Protein AF-T1AZU0-F1 (afdb_monomer_lite)

Foldseek 3Di:
DPALQVVLVVVVVVVVVDPDDDAEEAEPPDDPVCVLVVLVRCQVNVNAPSAAYEDEDDCDPDPVSNVVSVVSNVVRHDPVRYHYDDVVCVDPVNVVVVVD

Sequence (100 aa):
SRGAPALRAAVERAEGTLEGEPQRLHYLSVPPSAALSIVRLLGEAGLVERSRIIMEKPFGTDLHSAVSLNAKLHEVFDERQIFRIDHFLGKEPAQNILAF

Organism: NCBI:txid410659

pLDDT: mean 91.35, std 10.36, range [52.09, 98.5]

Secondary structure (DSSP, 8-state):
--HHHHHHHHHHHHHTTSSS---EEEEE-S-HHHHHHHHHHHHHTT--TTEEEEEPSPS-SSHHHHHHHHHHHHTT--GGGEEE--TTTTSHHHHHTTT-

Radius of gyration: 15.83 Å; chains: 1; bounding box: 27×32×44 Å

InterPro domains:
  IPR001282 Glucose-6-phosphate dehydrogenase [PR00079] (52-65)
  IPR001282 Glucose-6-phosphate dehydrogenase [PR00079] (76-100)
  IPR001282 Glucose-6-phosphate dehydrogenase [PTHR23429] (7-100)
  IPR019796 Glucose-6-phosphate dehydrogenase, active site [PS00069] (86-92)
  IPR022674 Glucose-6-phosphate dehydrogenase, NAD-binding [PF00479] (6-96)
  IPR036291 NAD(P)-binding domain superfamily [SSF51735] (10-99)

Structure (mmCIF, N/CA/C/O backbone):
data_AF-T1AZU0-F1
#
_entry.id   AF-T1AZU0-F1
#
loop_
_atom_site.group_PDB
_atom_site.id
_atom_site.type_symbol
_atom_site.label_atom_id
_atom_site.label_alt_id
_atom_site.label_comp_id
_atom_site.label_asym_id
_atom_site.label_entity_id
_atom_site.label_seq_id
_atom_site.pdbx_PDB_ins_code
_atom_site.Cartn_x
_atom_site.Cartn_y
_atom_site.Cartn_z
_atom_site.occupancy
_atom_site.B_iso_or_equiv
_atom_site.auth_seq_id
_atom_site.auth_comp_id
_atom_site.auth_asym_id
_atom_site.auth_atom_id
_atom_site.pdbx_PDB_model_num
ATOM 1 N N . SER A 1 1 ? 6.427 -9.366 17.351 1.00 55.59 1 SER A N 1
ATOM 2 C CA . SER A 1 1 ? 5.605 -8.230 16.875 1.00 55.59 1 SER A CA 1
ATOM 3 C C . SER A 1 1 ? 4.172 -8.448 17.350 1.00 55.59 1 SER A C 1
ATOM 5 O O . SER A 1 1 ? 3.766 -9.594 17.467 1.00 55.59 1 SER A O 1
ATOM 7 N N . ARG A 1 2 ? 3.404 -7.401 17.681 1.00 68.25 2 ARG A N 1
ATOM 8 C CA . ARG A 1 2 ? 2.035 -7.548 18.231 1.00 68.25 2 ARG A CA 1
ATOM 9 C C . ARG A 1 2 ? 0.932 -7.757 17.156 1.00 68.25 2 ARG A C 1
ATOM 11 O O . ARG A 1 2 ? -0.247 -7.622 17.461 1.00 68.25 2 ARG A O 1
ATOM 18 N N . GLY A 1 3 ? 1.323 -8.113 15.924 1.00 90.00 3 GLY A N 1
ATOM 19 C CA . GLY A 1 3 ? 0.433 -8.530 14.827 1.00 90.00 3 GLY A CA 1
ATOM 20 C C . GLY A 1 3 ? -0.588 -7.485 14.352 1.00 90.00 3 GLY A C 1
ATOM 21 O O . GLY A 1 3 ? -0.497 -6.304 14.694 1.00 90.00 3 GLY A O 1
ATOM 22 N N . ALA A 1 4 ? -1.569 -7.943 13.569 1.00 95.56 4 ALA A N 1
ATOM 23 C CA . ALA A 1 4 ? -2.665 -7.131 13.036 1.00 95.56 4 ALA A CA 1
ATOM 24 C C . ALA A 1 4 ? -3.505 -6.414 14.119 1.00 95.56 4 ALA A C 1
ATOM 26 O O . ALA A 1 4 ? -3.766 -5.219 13.956 1.00 95.56 4 ALA A O 1
ATOM 27 N N . PRO A 1 5 ? -3.868 -7.046 15.261 1.00 97.12 5 PRO A N 1
ATOM 28 C CA . PRO A 1 5 ? -4.706 -6.394 16.273 1.00 97.12 5 PRO A CA 1
ATOM 29 C C . PRO A 1 5 ? -4.056 -5.161 16.900 1.00 97.12 5 PRO A C 1
ATOM 31 O O . PRO A 1 5 ? -4.714 -4.148 17.128 1.00 97.12 5 PRO A O 1
ATOM 34 N N . ALA A 1 6 ? -2.748 -5.211 17.161 1.00 96.88 6 ALA A N 1
ATOM 35 C CA . ALA A 1 6 ? -2.056 -4.067 17.740 1.00 96.88 6 ALA A CA 1
ATOM 36 C C . ALA A 1 6 ? -1.872 -2.922 16.744 1.00 96.88 6 ALA A C 1
ATOM 38 O O . ALA A 1 6 ? -1.909 -1.763 17.159 1.00 96.88 6 ALA A O 1
ATOM 39 N N . LEU A 1 7 ? -1.688 -3.239 15.456 1.00 96.88 7 LEU A N 1
ATOM 40 C CA . LEU A 1 7 ? -1.658 -2.233 14.399 1.00 96.88 7 LEU A CA 1
ATOM 41 C C . LEU A 1 7 ? -3.014 -1.526 14.302 1.00 96.88 7 LEU A C 1
ATOM 43 O O . LEU A 1 7 ? -3.061 -0.302 14.386 1.00 96.88 7 LEU A O 1
ATOM 47 N N . ARG A 1 8 ? -4.108 -2.294 14.229 1.00 97.19 8 ARG A N 1
ATOM 48 C CA . ARG A 1 8 ? -5.475 -1.761 14.224 1.00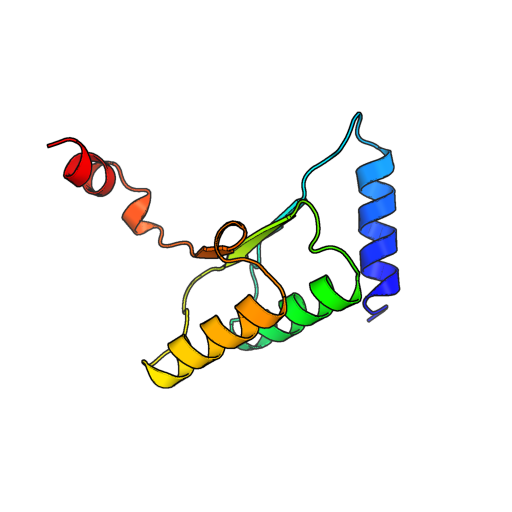 97.19 8 ARG A CA 1
ATOM 49 C C . ARG A 1 8 ? -5.727 -0.841 15.417 1.00 97.19 8 ARG A C 1
ATOM 51 O O . ARG A 1 8 ? -6.082 0.316 15.227 1.00 97.19 8 ARG A O 1
ATOM 58 N N . ALA A 1 9 ? -5.443 -1.312 16.630 1.00 97.75 9 ALA A N 1
ATOM 59 C CA . ALA A 1 9 ? -5.657 -0.526 17.841 1.00 97.75 9 ALA A CA 1
ATOM 60 C C . ALA A 1 9 ? -4.815 0.763 17.874 1.00 97.75 9 ALA A C 1
ATOM 62 O O . ALA A 1 9 ? -5.226 1.758 18.466 1.00 97.75 9 ALA A O 1
ATOM 63 N N . ALA A 1 10 ? -3.614 0.759 17.286 1.00 97.25 10 ALA A N 1
ATOM 64 C CA . ALA A 1 10 ? -2.799 1.967 17.177 1.00 97.25 10 ALA A CA 1
ATOM 65 C C . ALA A 1 10 ? -3.407 2.988 16.209 1.00 97.25 10 ALA A C 1
ATOM 67 O O . ALA A 1 10 ? -3.435 4.172 16.539 1.00 97.25 10 ALA A O 1
ATOM 68 N N . VAL A 1 11 ? -3.925 2.531 15.066 1.00 96.81 11 VAL A N 1
ATOM 69 C CA . VAL A 1 11 ? -4.596 3.399 14.089 1.00 96.81 11 VAL A CA 1
ATOM 70 C C . VAL A 1 11 ? -5.896 3.960 14.657 1.00 96.81 11 VAL A C 1
ATOM 72 O O . VAL A 1 11 ? -6.080 5.168 14.613 1.00 96.81 11 VAL A O 1
ATOM 75 N N . GLU A 1 12 ? -6.744 3.137 15.277 1.00 95.88 12 GLU A N 1
ATOM 76 C CA . GLU A 1 12 ? -8.007 3.592 15.886 1.00 95.88 12 GLU A CA 1
ATOM 77 C C . GLU A 1 12 ? -7.774 4.648 16.978 1.00 95.88 12 GLU A C 1
ATOM 79 O O . GLU A 1 12 ? -8.500 5.637 17.054 1.00 95.88 12 GLU A O 1
ATOM 84 N N . ARG A 1 13 ? -6.718 4.497 17.794 1.00 97.12 13 ARG A N 1
ATOM 85 C CA . ARG A 1 13 ? -6.339 5.530 18.774 1.00 97.12 13 ARG A CA 1
ATOM 86 C C . ARG A 1 13 ? -5.928 6.845 18.116 1.00 97.12 13 ARG A C 1
ATOM 88 O O . ARG A 1 13 ? -6.254 7.896 18.652 1.00 97.12 13 ARG A O 1
ATOM 95 N N . ALA A 1 14 ? -5.200 6.793 17.002 1.00 96.44 14 ALA A N 1
ATOM 96 C CA . ALA A 1 14 ? -4.796 7.993 16.276 1.00 96.44 14 ALA A CA 1
ATOM 97 C C . ALA A 1 14 ? -5.997 8.656 15.580 1.00 96.44 14 ALA A C 1
ATOM 99 O O . ALA A 1 14 ? -6.168 9.866 15.693 1.00 96.44 14 ALA A O 1
ATOM 100 N N . GLU A 1 15 ? -6.869 7.872 14.938 1.00 96.19 15 GLU A N 1
ATOM 101 C CA . GLU A 1 15 ? -8.109 8.361 14.320 1.00 96.19 15 GLU A CA 1
ATOM 102 C C . GLU A 1 15 ? -9.032 9.021 15.352 1.00 96.19 15 GLU A C 1
ATOM 104 O O . GLU A 1 15 ? -9.613 10.057 15.058 1.00 96.19 15 GLU A O 1
ATOM 109 N N . GLY A 1 16 ? -9.088 8.503 16.585 1.00 96.44 16 GLY A N 1
ATOM 110 C CA . GLY A 1 16 ? -9.863 9.098 17.681 1.00 96.44 16 GLY A CA 1
ATOM 111 C C . GLY A 1 16 ? -9.410 10.496 18.129 1.00 96.44 16 GLY A C 1
ATOM 112 O O . GLY A 1 16 ? -10.109 11.128 18.915 1.00 96.44 16 GLY A O 1
ATOM 113 N N . THR A 1 17 ? -8.258 10.985 17.654 1.00 96.31 17 THR A N 1
ATOM 114 C CA . THR A 1 17 ? -7.792 12.367 17.890 1.00 96.31 17 THR A CA 1
ATOM 115 C C . THR A 1 17 ? -8.176 13.344 16.777 1.00 96.31 17 THR A C 1
ATOM 117 O O . THR A 1 17 ? -7.908 14.538 16.899 1.00 96.31 17 THR A O 1
ATOM 120 N N . LEU A 1 18 ? -8.781 12.850 15.695 1.00 96.06 18 LEU A N 1
ATOM 121 C CA . LEU A 1 18 ? -9.177 13.628 14.527 1.00 96.06 18 LEU A CA 1
ATOM 122 C C . LEU A 1 18 ? -10.699 13.807 14.500 1.00 96.06 18 LEU A C 1
ATOM 124 O O . LEU A 1 18 ? -11.449 12.962 14.983 1.00 96.06 18 LEU A O 1
ATOM 128 N N . GLU A 1 19 ? -11.159 14.904 13.905 1.00 94.44 19 GLU A N 1
ATOM 129 C CA . GLU A 1 19 ? -12.583 15.139 13.666 1.00 94.44 19 GLU A CA 1
ATOM 130 C C . GLU A 1 19 ? -13.037 14.511 12.338 1.00 94.44 19 GLU A C 1
ATOM 132 O O . GLU A 1 19 ? -12.282 14.445 11.365 1.00 94.44 19 GLU A O 1
ATOM 137 N N . GLY A 1 20 ? -14.304 14.093 12.276 1.00 92.75 20 GLY A N 1
ATOM 138 C CA . GLY A 1 20 ? -14.927 13.571 11.059 1.00 92.75 20 GLY A CA 1
ATOM 139 C C . GLY A 1 20 ? -14.540 12.129 10.720 1.00 92.75 20 GLY A C 1
ATOM 140 O O . GLY A 1 20 ? -14.339 11.295 11.601 1.00 92.75 20 GLY A O 1
ATOM 141 N N . GLU A 1 21 ? -14.496 11.825 9.421 1.00 91.44 21 GLU A N 1
ATOM 142 C CA . GLU A 1 21 ? -14.202 10.491 8.895 1.00 91.44 21 GLU A CA 1
ATOM 143 C C . GLU A 1 21 ? -12.814 10.463 8.223 1.00 91.44 21 GLU A C 1
ATOM 145 O O . GLU A 1 21 ? -12.702 10.719 7.020 1.00 91.44 21 GLU A O 1
ATOM 150 N N . PRO A 1 22 ? -11.729 10.198 8.975 1.00 94.62 22 PRO A N 1
ATOM 151 C CA . PRO A 1 22 ? -10.381 10.264 8.427 1.00 94.62 22 PRO A CA 1
ATOM 152 C C . PRO A 1 22 ? -10.143 9.180 7.366 1.00 94.62 22 PRO A C 1
ATOM 154 O O . PRO A 1 22 ? -10.500 8.010 7.535 1.00 94.62 22 PRO A O 1
ATOM 157 N N . GLN A 1 23 ? -9.486 9.573 6.272 1.00 96.12 23 GLN A N 1
ATOM 158 C CA . GLN A 1 23 ? -8.954 8.647 5.271 1.00 96.12 23 GLN A CA 1
ATOM 159 C C . GLN A 1 23 ? -7.512 8.266 5.600 1.00 96.12 23 GLN A C 1
ATOM 161 O O . GLN A 1 23 ? -6.756 9.060 6.160 1.00 96.12 23 GLN A O 1
ATOM 166 N N . ARG A 1 24 ? -7.110 7.051 5.219 1.00 97.56 24 ARG A N 1
ATOM 167 C CA . ARG A 1 24 ? -5.766 6.527 5.504 1.00 97.56 24 ARG A CA 1
ATOM 168 C C . ARG A 1 24 ? -4.884 6.556 4.268 1.00 97.56 24 ARG A C 1
ATOM 170 O O . ARG A 1 24 ? -5.315 6.213 3.168 1.00 97.56 24 ARG A O 1
ATOM 177 N N . LEU A 1 25 ? -3.615 6.869 4.481 1.00 97.69 25 LEU A N 1
ATOM 178 C CA . LEU A 1 25 ? -2.581 6.753 3.466 1.00 97.69 25 LEU A CA 1
ATOM 179 C C . LEU A 1 25 ? -1.464 5.849 3.988 1.00 97.69 25 LEU A C 1
ATOM 181 O O . LEU A 1 25 ? -0.718 6.227 4.889 1.00 97.69 25 LEU A O 1
ATOM 185 N N . HIS A 1 26 ? -1.357 4.647 3.427 1.00 97.69 26 HIS A N 1
ATOM 186 C CA . HIS A 1 26 ? -0.332 3.669 3.783 1.00 97.69 26 HIS A CA 1
ATOM 187 C C . HIS A 1 26 ? 0.896 3.878 2.897 1.00 97.69 26 HIS A C 1
ATOM 189 O O . HIS A 1 26 ? 0.920 3.419 1.758 1.00 97.69 26 HIS A O 1
ATOM 195 N N . TYR A 1 27 ? 1.913 4.582 3.394 1.00 96.38 27 TYR A N 1
ATOM 196 C CA . TYR A 1 27 ? 3.169 4.778 2.663 1.00 96.38 27 TYR A CA 1
ATOM 197 C C . TYR A 1 27 ? 4.167 3.660 2.986 1.00 96.38 27 TYR A C 1
ATOM 199 O O . TYR A 1 27 ? 4.684 3.583 4.104 1.00 96.38 27 TYR A O 1
ATOM 207 N N . LEU A 1 28 ? 4.457 2.782 2.022 1.00 93.56 28 LEU A N 1
ATOM 208 C CA . LEU A 1 28 ? 5.363 1.648 2.226 1.00 93.56 28 LEU A CA 1
ATOM 209 C C . LEU A 1 28 ? 6.812 2.034 1.910 1.00 93.56 28 LEU A C 1
ATOM 211 O O . LEU A 1 28 ? 7.341 1.725 0.847 1.00 93.56 28 LEU A O 1
ATOM 215 N N . SER A 1 29 ? 7.478 2.654 2.887 1.00 89.75 29 SER A N 1
ATOM 216 C CA . SER A 1 29 ? 8.929 2.896 2.856 1.00 89.75 29 SER A CA 1
ATOM 217 C C . SER A 1 29 ? 9.696 1.707 3.447 1.00 89.75 29 SER A C 1
ATOM 219 O O . SER A 1 29 ? 10.284 1.785 4.526 1.00 89.75 29 SER A O 1
ATOM 221 N N . VAL A 1 30 ? 9.608 0.550 2.786 1.00 89.44 30 VAL A N 1
ATOM 222 C CA . VAL A 1 30 ? 10.213 -0.710 3.250 1.00 89.44 30 VAL A CA 1
ATOM 223 C C . VAL A 1 30 ? 10.929 -1.447 2.116 1.00 89.44 30 VAL A C 1
ATOM 225 O O . VAL A 1 30 ? 10.628 -1.202 0.948 1.00 89.44 30 VAL A O 1
ATOM 228 N N . PRO A 1 31 ? 11.842 -2.392 2.419 1.00 90.44 31 PRO A N 1
ATOM 229 C CA . PRO A 1 31 ? 12.429 -3.244 1.392 1.00 90.44 31 PRO A CA 1
ATOM 230 C C . PRO A 1 31 ? 11.355 -4.010 0.592 1.00 90.44 31 PRO A C 1
ATOM 232 O O . PRO A 1 31 ? 10.384 -4.484 1.193 1.00 90.44 31 PRO A O 1
ATOM 235 N N . PRO A 1 32 ? 11.536 -4.233 -0.727 1.00 87.44 32 PRO A N 1
ATOM 236 C CA . PRO A 1 32 ? 10.539 -4.900 -1.575 1.00 87.44 32 PRO A CA 1
ATOM 237 C C . PRO A 1 32 ? 10.111 -6.284 -1.075 1.00 87.44 32 PRO A C 1
ATOM 239 O O . PRO A 1 32 ? 8.943 -6.655 -1.172 1.00 87.44 32 PRO A O 1
ATOM 242 N N . SER A 1 33 ? 11.038 -7.033 -0.470 1.00 89.81 33 SER A N 1
ATOM 243 C CA . SER A 1 33 ? 10.776 -8.355 0.110 1.00 89.81 33 SER A CA 1
ATOM 244 C C . SER A 1 33 ? 9.770 -8.332 1.268 1.00 89.81 33 SER A C 1
ATOM 246 O O . SER A 1 33 ? 9.130 -9.347 1.542 1.00 89.81 33 SER A O 1
ATOM 248 N N . ALA A 1 34 ? 9.597 -7.188 1.936 1.00 92.50 34 ALA A N 1
ATOM 249 C CA . ALA A 1 34 ? 8.657 -7.015 3.038 1.00 92.50 34 ALA A CA 1
ATOM 250 C C . ALA A 1 34 ? 7.287 -6.477 2.592 1.00 92.50 34 ALA A C 1
ATOM 252 O O . ALA A 1 34 ? 6.309 -6.648 3.321 1.00 92.50 34 ALA A O 1
ATOM 253 N N . ALA A 1 35 ? 7.189 -5.857 1.410 1.00 92.69 35 ALA A N 1
ATOM 254 C CA . ALA A 1 35 ? 6.005 -5.105 0.993 1.00 92.69 35 ALA A CA 1
ATOM 255 C C . ALA A 1 35 ? 4.722 -5.953 1.002 1.00 92.69 35 ALA A C 1
ATOM 257 O O . ALA A 1 35 ? 3.738 -5.580 1.635 1.00 92.69 35 ALA A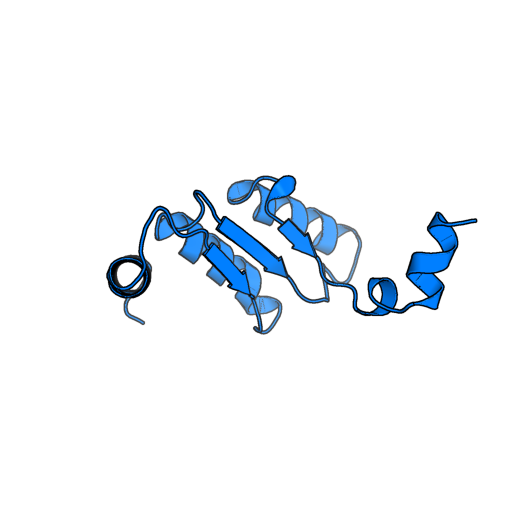 O 1
ATOM 258 N N . LEU A 1 36 ? 4.750 -7.144 0.396 1.00 94.50 36 LEU A N 1
ATOM 259 C CA . LEU A 1 36 ? 3.586 -8.039 0.360 1.00 94.50 36 LEU A CA 1
ATOM 260 C C . LEU A 1 36 ? 3.161 -8.535 1.746 1.00 94.50 36 LEU A C 1
ATOM 262 O O . LEU A 1 36 ? 1.976 -8.744 1.995 1.00 94.50 36 LEU A O 1
ATOM 266 N N . SER A 1 37 ? 4.113 -8.719 2.660 1.00 95.50 37 SER A N 1
ATOM 267 C CA . SER A 1 37 ? 3.803 -9.097 4.040 1.00 95.50 37 SER A CA 1
ATOM 268 C C . SER A 1 37 ? 3.081 -7.970 4.777 1.00 95.50 37 SER A C 1
ATOM 270 O O . SER A 1 37 ? 2.164 -8.243 5.545 1.00 95.50 37 SER A O 1
ATOM 272 N N . ILE A 1 38 ? 3.440 -6.712 4.504 1.00 95.75 38 ILE A N 1
ATOM 273 C CA . ILE A 1 38 ? 2.744 -5.542 5.053 1.00 95.75 38 ILE A CA 1
ATOM 274 C C . ILE A 1 38 ? 1.360 -5.385 4.424 1.00 95.75 38 ILE A C 1
ATOM 276 O O . ILE A 1 38 ? 0.401 -5.150 5.148 1.00 95.75 38 ILE A O 1
ATOM 280 N N . VAL A 1 39 ? 1.229 -5.571 3.109 1.00 97.00 39 VAL A N 1
ATOM 281 C CA . VAL A 1 39 ? -0.067 -5.526 2.411 1.00 97.00 39 VAL A CA 1
ATOM 282 C C . VAL A 1 39 ? -1.053 -6.521 3.026 1.00 97.00 39 VAL A C 1
ATOM 284 O O . VAL A 1 39 ? -2.161 -6.134 3.387 1.00 97.00 39 VAL A O 1
ATOM 287 N N . ARG A 1 40 ? -0.631 -7.773 3.247 1.00 97.31 40 ARG A N 1
ATOM 288 C CA . ARG A 1 40 ? -1.462 -8.775 3.936 1.00 97.31 40 ARG A CA 1
ATOM 289 C C . ARG A 1 40 ? -1.814 -8.356 5.360 1.00 97.31 40 ARG A C 1
ATOM 291 O O . ARG A 1 40 ? -2.976 -8.427 5.737 1.00 97.31 40 ARG A O 1
ATOM 298 N N . LEU A 1 41 ? -0.839 -7.854 6.121 1.00 97.31 41 LEU A N 1
ATOM 299 C CA . LEU A 1 41 ? -1.062 -7.376 7.486 1.00 97.31 41 LEU A CA 1
ATOM 300 C C . LEU A 1 41 ? -2.102 -6.241 7.547 1.00 97.31 41 LEU A C 1
ATOM 302 O O . LEU A 1 41 ? -2.904 -6.202 8.476 1.00 97.31 41 LEU A O 1
ATOM 306 N N . LEU A 1 42 ? -2.101 -5.325 6.573 1.00 97.81 42 LEU A N 1
ATOM 307 C CA . LEU A 1 42 ? -3.096 -4.252 6.467 1.00 97.81 42 LEU A CA 1
ATOM 308 C C . LEU A 1 42 ? -4.502 -4.803 6.192 1.00 97.81 42 LEU A C 1
ATOM 310 O O . LEU A 1 42 ? -5.467 -4.321 6.792 1.00 97.81 42 LEU A O 1
ATOM 314 N N . GLY A 1 43 ? -4.605 -5.825 5.337 1.00 98.00 43 GLY A N 1
ATOM 315 C CA . GLY A 1 43 ? -5.841 -6.574 5.096 1.00 98.00 43 GLY A CA 1
ATOM 316 C C . GLY A 1 43 ? -6.357 -7.262 6.360 1.00 98.00 43 GLY A C 1
ATOM 317 O O . GLY A 1 43 ? -7.485 -7.019 6.781 1.00 98.00 43 GLY A O 1
ATOM 318 N N . GLU A 1 44 ? -5.503 -8.040 7.027 1.00 98.00 44 GLU A N 1
ATOM 319 C CA . GLU A 1 44 ? -5.814 -8.729 8.289 1.00 98.00 44 GLU A CA 1
ATOM 320 C C . GLU A 1 44 ? -6.213 -7.761 9.413 1.00 98.00 44 GLU A C 1
ATOM 322 O O . GLU A 1 44 ? -7.057 -8.079 10.251 1.00 98.00 44 GLU A O 1
ATOM 327 N N . ALA A 1 45 ? -5.620 -6.565 9.442 1.00 97.94 45 ALA A N 1
ATOM 328 C CA . ALA A 1 45 ? -5.938 -5.529 10.420 1.00 97.94 45 ALA A CA 1
ATOM 329 C C . ALA A 1 45 ? -7.252 -4.786 10.120 1.00 97.94 45 ALA A C 1
ATOM 331 O O . ALA A 1 45 ? -7.674 -3.970 10.939 1.00 97.94 45 ALA A O 1
ATOM 332 N N . GLY A 1 46 ? -7.897 -5.038 8.974 1.00 97.81 46 GLY A N 1
ATOM 333 C CA . GLY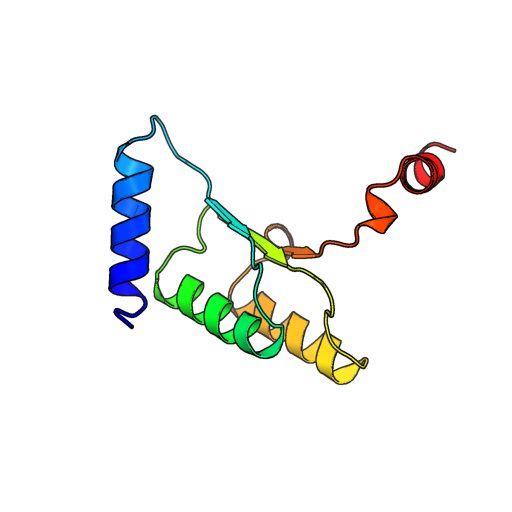 A 1 46 ? -9.110 -4.330 8.559 1.00 97.81 46 GLY A CA 1
ATOM 334 C C . GLY A 1 46 ? -8.864 -2.855 8.230 1.00 97.81 46 GLY A C 1
ATOM 335 O O . GLY A 1 46 ? -9.752 -2.025 8.393 1.00 97.81 46 GLY A O 1
ATOM 336 N N . LEU A 1 47 ? -7.651 -2.502 7.792 1.00 98.00 47 LEU A N 1
ATOM 337 C CA . LEU A 1 47 ? -7.237 -1.109 7.571 1.00 98.00 47 LEU A CA 1
ATOM 338 C C . LEU A 1 47 ? -7.306 -0.664 6.103 1.00 98.00 47 LEU A C 1
ATOM 340 O O . LEU A 1 47 ? -6.839 0.429 5.769 1.00 98.00 47 LEU A O 1
ATOM 344 N N . VAL A 1 48 ? -7.892 -1.493 5.241 1.00 98.12 48 VAL A N 1
ATOM 345 C CA . VAL A 1 48 ? -7.996 -1.275 3.790 1.00 98.12 48 VAL A CA 1
ATOM 346 C C . VAL A 1 48 ? -9.118 -0.302 3.429 1.00 98.12 48 VAL A C 1
ATOM 348 O O . VAL A 1 48 ? -8.951 0.537 2.541 1.00 98.12 48 VAL A O 1
ATOM 351 N N . GLU A 1 49 ? -10.256 -0.374 4.114 1.00 95.88 49 GLU A N 1
ATOM 352 C CA . GLU A 1 49 ? -11.400 0.486 3.814 1.00 95.88 49 GLU A CA 1
ATOM 353 C C . GLU A 1 49 ? -11.048 1.970 4.028 1.00 95.88 49 GLU A C 1
ATOM 355 O O . GLU A 1 49 ? -10.383 2.312 5.006 1.00 95.88 49 GLU A O 1
ATOM 360 N N . ARG A 1 50 ? -11.466 2.858 3.112 1.00 96.06 50 ARG A N 1
ATOM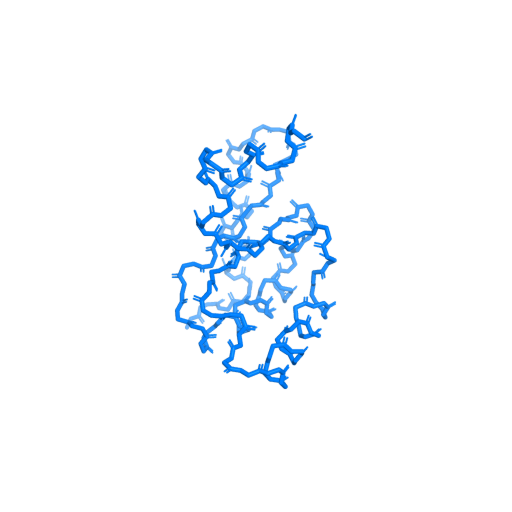 361 C CA . ARG A 1 50 ? -11.125 4.303 3.111 1.00 96.06 50 ARG A CA 1
ATOM 362 C C . ARG A 1 50 ? -9.620 4.591 3.108 1.00 96.06 50 ARG A C 1
ATOM 364 O O . ARG A 1 50 ? -9.173 5.622 3.617 1.00 96.06 50 ARG A O 1
ATOM 371 N N . SER A 1 51 ? -8.827 3.677 2.557 1.00 98.06 51 SER A N 1
ATOM 372 C CA . SER A 1 51 ? -7.383 3.850 2.467 1.00 98.06 51 SER A CA 1
ATOM 373 C C . SER A 1 51 ? -6.875 3.860 1.035 1.00 98.06 51 SER A C 1
ATOM 375 O O . SER A 1 51 ? -7.514 3.348 0.114 1.00 98.06 51 SER A O 1
ATOM 377 N N . ARG A 1 52 ? -5.698 4.450 0.863 1.00 98.50 52 ARG A N 1
ATOM 378 C CA . ARG A 1 52 ? -4.859 4.320 -0.326 1.00 98.50 52 ARG A CA 1
ATOM 379 C C . ARG A 1 52 ? -3.492 3.817 0.107 1.00 98.50 52 ARG A C 1
ATOM 381 O O . ARG A 1 52 ? -3.049 4.112 1.218 1.00 98.50 52 ARG A O 1
ATOM 388 N N . ILE A 1 53 ? -2.826 3.081 -0.767 1.00 97.94 53 ILE A N 1
ATOM 389 C CA . ILE A 1 53 ? -1.478 2.570 -0.553 1.00 97.94 53 ILE A CA 1
ATOM 390 C C . ILE A 1 53 ? -0.516 3.217 -1.542 1.00 97.94 53 ILE A C 1
ATOM 392 O O . ILE A 1 53 ? -0.800 3.296 -2.734 1.00 97.94 53 ILE A O 1
ATOM 396 N N . ILE A 1 54 ? 0.624 3.674 -1.034 1.00 96.62 54 ILE A N 1
ATOM 397 C CA . ILE A 1 54 ? 1.732 4.188 -1.828 1.00 96.62 54 ILE A CA 1
ATOM 398 C C . ILE A 1 54 ? 2.844 3.141 -1.834 1.00 96.62 54 ILE A C 1
ATOM 400 O O . ILE A 1 54 ? 3.332 2.731 -0.779 1.00 96.62 54 ILE A O 1
ATOM 404 N N . MET A 1 55 ? 3.229 2.727 -3.036 1.00 94.06 55 MET A N 1
ATOM 405 C CA . MET A 1 55 ? 4.251 1.723 -3.305 1.00 94.06 55 MET A CA 1
ATOM 406 C C . MET A 1 55 ? 5.436 2.370 -4.021 1.00 94.06 55 MET A C 1
ATOM 408 O O . MET A 1 55 ? 5.255 3.067 -5.020 1.00 94.06 55 MET A O 1
ATOM 412 N N . GLU A 1 56 ? 6.645 2.077 -3.551 1.00 92.19 56 GLU A N 1
ATOM 413 C CA . GLU A 1 56 ? 7.897 2.474 -4.198 1.00 92.19 56 GLU A CA 1
ATOM 414 C C . GLU A 1 56 ? 8.445 1.353 -5.089 1.00 92.19 56 GLU A C 1
ATOM 416 O O . GLU A 1 56 ? 8.169 0.165 -4.891 1.00 92.19 56 GLU A O 1
ATOM 421 N N . LYS A 1 57 ? 9.253 1.740 -6.075 1.00 91.19 57 LYS A N 1
ATOM 422 C CA . LYS A 1 57 ? 9.976 0.804 -6.942 1.00 91.19 57 LYS A CA 1
ATOM 423 C C . LYS A 1 57 ? 11.013 -0.022 -6.153 1.00 91.19 57 LYS A C 1
ATOM 425 O O . LYS A 1 57 ? 11.551 0.468 -5.159 1.00 91.19 57 LYS A O 1
ATOM 430 N N . PRO A 1 58 ? 11.406 -1.217 -6.637 1.00 92.12 58 PRO A N 1
ATOM 431 C CA . PRO A 1 58 ? 10.952 -1.902 -7.854 1.00 92.12 58 PRO A CA 1
ATOM 432 C C . PRO A 1 58 ? 9.572 -2.566 -7.726 1.00 92.12 58 PRO A C 1
ATOM 434 O O . PRO A 1 58 ? 9.273 -3.217 -6.729 1.00 92.12 58 PRO A O 1
ATOM 437 N N . PHE A 1 59 ? 8.770 -2.499 -8.794 1.00 91.69 59 PHE A N 1
ATOM 438 C CA . PHE A 1 59 ? 7.461 -3.166 -8.902 1.00 91.69 59 PHE A CA 1
ATOM 439 C C . PHE A 1 59 ? 7.568 -4.576 -9.505 1.00 91.69 59 PHE A C 1
ATOM 441 O O . PHE A 1 59 ? 6.750 -4.971 -10.328 1.00 91.69 59 PHE A O 1
ATOM 448 N N . GLY A 1 60 ? 8.604 -5.316 -9.116 1.00 91.19 60 GLY A N 1
ATOM 449 C CA . GLY A 1 60 ? 9.086 -6.499 -9.830 1.00 91.19 60 GLY A CA 1
ATOM 450 C C . GLY A 1 60 ? 10.401 -6.212 -10.555 1.00 91.19 60 GLY A C 1
ATOM 451 O O . GLY A 1 60 ? 10.759 -5.060 -10.804 1.00 91.19 60 GLY A O 1
ATOM 452 N N . THR A 1 61 ? 11.153 -7.268 -10.841 1.00 93.44 61 THR A N 1
ATOM 453 C CA . THR A 1 61 ? 12.460 -7.205 -11.520 1.00 93.44 61 THR A CA 1
ATOM 454 C C . THR A 1 61 ? 12.419 -7.803 -12.924 1.00 93.44 61 THR A C 1
ATOM 456 O O . THR A 1 61 ? 13.379 -7.689 -13.677 1.00 93.44 61 THR A O 1
ATOM 459 N N . ASP A 1 62 ? 11.299 -8.425 -13.276 1.00 95.88 62 ASP A N 1
ATOM 460 C CA . ASP A 1 62 ? 10.970 -8.973 -14.585 1.00 95.88 62 ASP A CA 1
ATOM 461 C C . ASP A 1 62 ? 9.439 -8.959 -14.767 1.00 95.88 62 ASP A C 1
ATOM 463 O O . ASP A 1 62 ? 8.684 -8.637 -13.844 1.00 95.88 62 ASP A O 1
ATOM 467 N N . LEU A 1 63 ? 8.965 -9.311 -15.964 1.00 96.88 63 LEU A N 1
ATOM 468 C CA . LEU A 1 63 ? 7.534 -9.329 -16.273 1.00 96.88 63 LEU A CA 1
ATOM 469 C C . LEU A 1 63 ? 6.744 -10.258 -15.337 1.00 96.88 63 LEU A C 1
ATOM 471 O O . LEU A 1 63 ? 5.661 -9.900 -14.878 1.00 96.88 63 LEU A O 1
ATOM 475 N N . HIS A 1 64 ? 7.276 -11.447 -15.047 1.00 97.81 64 HIS A N 1
ATOM 476 C CA . HIS A 1 64 ? 6.576 -12.449 -14.247 1.00 97.81 64 HIS A CA 1
ATOM 477 C C . HIS A 1 64 ? 6.381 -11.981 -12.798 1.00 97.81 64 HIS A C 1
ATOM 479 O O . HIS A 1 64 ? 5.276 -12.043 -12.255 1.00 97.81 64 HIS A O 1
ATOM 485 N N . SER A 1 65 ? 7.440 -11.459 -12.184 1.00 95.19 65 SER A N 1
ATOM 486 C CA . SER A 1 65 ? 7.423 -10.904 -10.832 1.00 95.19 65 SER A CA 1
ATOM 487 C C . SER A 1 65 ? 6.550 -9.655 -10.734 1.00 95.19 65 SER A C 1
ATOM 489 O O . SER A 1 65 ? 5.842 -9.510 -9.739 1.00 95.19 65 SER A O 1
ATOM 491 N N . ALA A 1 66 ? 6.521 -8.803 -11.765 1.00 95.38 66 ALA A N 1
ATOM 492 C CA . ALA A 1 66 ? 5.638 -7.639 -11.808 1.00 95.38 66 ALA A CA 1
ATOM 493 C C . ALA A 1 66 ? 4.154 -8.033 -11.875 1.00 95.38 66 ALA A C 1
ATOM 495 O O . ALA A 1 66 ? 3.345 -7.541 -11.088 1.00 95.38 66 ALA A O 1
ATOM 496 N N . VAL A 1 67 ? 3.799 -8.982 -12.749 1.00 97.44 67 VAL A N 1
ATOM 497 C CA . VAL A 1 67 ? 2.434 -9.528 -12.835 1.00 97.44 67 VAL A CA 1
ATOM 498 C C . VAL A 1 67 ? 2.028 -10.194 -11.518 1.00 97.44 67 VAL A C 1
ATOM 500 O O . VAL A 1 67 ? 0.922 -9.963 -11.029 1.00 97.44 67 VAL A O 1
ATOM 503 N N . SER A 1 68 ? 2.925 -10.974 -10.904 1.00 96.56 68 SER A N 1
ATOM 504 C CA . SER A 1 68 ? 2.660 -11.631 -9.618 1.00 96.56 68 SER A CA 1
ATOM 505 C C . SER A 1 68 ? 2.460 -10.628 -8.482 1.00 96.56 68 SER A C 1
ATOM 507 O O . SER A 1 68 ? 1.536 -10.783 -7.683 1.00 96.56 68 SER A O 1
ATOM 509 N N . LEU A 1 69 ? 3.298 -9.588 -8.409 1.00 95.12 69 LEU A N 1
ATOM 510 C CA . LEU A 1 69 ? 3.140 -8.508 -7.438 1.00 95.12 69 LEU A CA 1
ATOM 511 C C . LEU A 1 69 ? 1.785 -7.823 -7.619 1.00 95.12 69 LEU A C 1
ATOM 513 O O . LEU A 1 69 ? 1.066 -7.641 -6.641 1.00 95.12 69 LEU A O 1
ATOM 517 N N . ASN A 1 70 ? 1.424 -7.493 -8.859 1.00 96.44 70 ASN A N 1
ATOM 518 C CA . ASN A 1 70 ? 0.167 -6.824 -9.164 1.00 96.44 70 ASN A CA 1
ATOM 519 C C . ASN A 1 70 ? -1.052 -7.650 -8.740 1.00 96.44 70 ASN A C 1
ATOM 521 O O . ASN A 1 70 ? -1.939 -7.138 -8.064 1.00 96.44 70 ASN A O 1
ATOM 525 N N . ALA A 1 71 ? -1.066 -8.941 -9.083 1.00 97.94 71 ALA A N 1
ATOM 526 C CA . ALA A 1 71 ? -2.142 -9.847 -8.694 1.00 97.94 71 ALA A CA 1
ATOM 527 C C . ALA A 1 71 ? -2.310 -9.907 -7.166 1.00 97.94 71 ALA A C 1
ATOM 529 O O . ALA A 1 71 ? -3.419 -9.761 -6.664 1.00 97.94 71 ALA A O 1
ATOM 530 N N . LYS A 1 72 ? -1.202 -10.019 -6.422 1.00 97.19 72 LYS A N 1
ATOM 531 C CA . LYS A 1 72 ? -1.226 -10.079 -4.952 1.00 97.19 72 LYS A CA 1
ATOM 532 C C . LYS A 1 72 ? -1.645 -8.770 -4.291 1.00 97.19 72 LYS A C 1
ATOM 534 O O . LYS A 1 72 ? -2.225 -8.795 -3.213 1.00 97.19 72 LYS A O 1
ATOM 539 N N . LEU A 1 73 ? -1.348 -7.622 -4.901 1.00 97.25 73 LEU A N 1
ATOM 540 C CA . LEU A 1 73 ? -1.873 -6.342 -4.422 1.00 97.25 73 LEU A CA 1
ATOM 541 C C . LEU A 1 73 ? -3.399 -6.297 -4.568 1.00 97.25 73 LEU A C 1
ATOM 543 O O . LEU A 1 73 ? -4.076 -5.853 -3.644 1.00 97.25 73 LEU A O 1
ATOM 547 N N . HIS A 1 74 ? -3.931 -6.817 -5.677 1.00 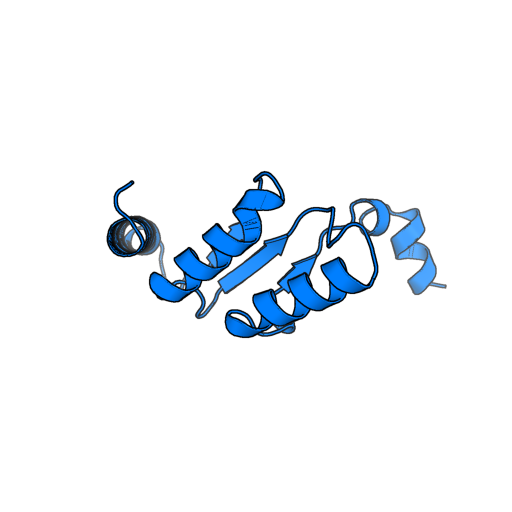98.25 74 HIS A N 1
ATOM 548 C CA . HIS A 1 74 ? -5.372 -6.874 -5.940 1.00 98.25 74 HIS A CA 1
ATOM 549 C C . HIS A 1 74 ? -6.153 -7.873 -5.090 1.00 98.25 74 HIS A C 1
ATOM 551 O O . HIS A 1 74 ? -7.372 -7.767 -5.006 1.00 98.25 74 HIS A O 1
ATOM 557 N N . GLU A 1 75 ? -5.479 -8.796 -4.406 1.00 98.12 75 GLU A N 1
ATOM 558 C CA . GLU A 1 75 ? -6.115 -9.603 -3.358 1.00 98.12 75 GLU A CA 1
ATOM 559 C C . GLU A 1 75 ? -6.548 -8.747 -2.152 1.00 98.12 75 GLU A C 1
ATOM 561 O O . GLU A 1 75 ? -7.383 -9.185 -1.363 1.00 98.12 75 GLU A O 1
ATOM 566 N N . VAL A 1 76 ? -5.982 -7.541 -1.993 1.00 98.38 76 VAL A N 1
ATOM 567 C CA . VAL A 1 76 ? -6.202 -6.679 -0.821 1.00 98.38 76 VAL A CA 1
ATOM 568 C C . VAL A 1 76 ? -6.736 -5.293 -1.187 1.00 98.38 76 VAL A C 1
ATOM 570 O O . VAL A 1 76 ? -7.551 -4.760 -0.444 1.00 98.38 76 VAL A O 1
ATOM 573 N N . PHE A 1 77 ? -6.302 -4.695 -2.297 1.00 98.44 77 PHE A N 1
ATOM 574 C CA . PHE A 1 77 ? -6.657 -3.328 -2.693 1.00 98.44 77 PHE A CA 1
ATOM 575 C C . PHE A 1 77 ? -7.274 -3.270 -4.096 1.00 98.44 77 PHE A C 1
ATOM 577 O O . PHE A 1 77 ? -6.763 -3.874 -5.043 1.00 98.44 77 PHE A O 1
ATOM 584 N N . ASP A 1 78 ? -8.303 -2.438 -4.266 1.00 98.06 78 ASP A N 1
ATOM 585 C CA . ASP A 1 78 ? -8.766 -2.042 -5.600 1.00 98.06 78 ASP A CA 1
ATOM 586 C C . ASP A 1 78 ? -7.687 -1.204 -6.309 1.00 98.06 78 ASP A C 1
ATOM 588 O O . ASP A 1 78 ? -6.983 -0.424 -5.667 1.00 98.06 78 ASP A O 1
ATOM 592 N N . GLU A 1 79 ? -7.613 -1.246 -7.646 1.00 97.56 79 GLU A N 1
ATOM 593 C CA . GLU A 1 79 ? -6.617 -0.462 -8.409 1.00 97.56 79 GLU A CA 1
ATOM 594 C C . GLU A 1 79 ? -6.670 1.043 -8.098 1.00 97.56 79 GLU A C 1
ATOM 596 O O . GLU A 1 79 ? -5.636 1.680 -7.928 1.00 97.56 79 GLU A O 1
ATOM 601 N N . ARG A 1 80 ? -7.868 1.609 -7.905 1.00 97.56 80 ARG A N 1
ATOM 602 C CA . ARG A 1 80 ? -8.062 3.024 -7.521 1.00 97.56 80 ARG A CA 1
ATOM 603 C C . ARG A 1 80 ? -7.413 3.410 -6.182 1.00 97.56 80 ARG A C 1
ATOM 605 O O . ARG A 1 80 ? -7.306 4.596 -5.873 1.00 97.56 80 ARG A O 1
A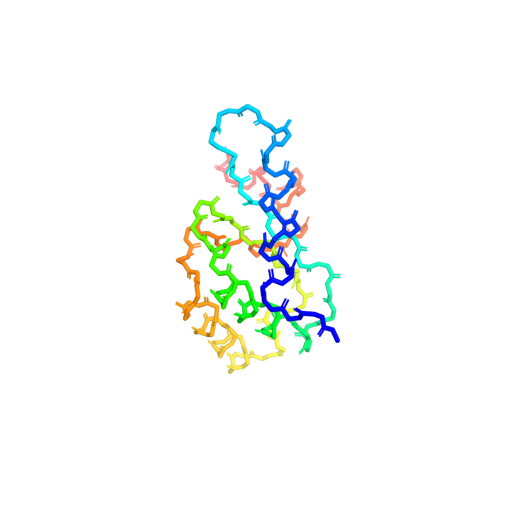TOM 612 N N . GLN A 1 81 ? -7.058 2.427 -5.356 1.00 98.38 81 GLN A N 1
ATOM 613 C CA . GLN A 1 81 ? -6.401 2.629 -4.068 1.00 98.38 81 GLN A CA 1
ATOM 614 C C . GLN A 1 81 ? -4.875 2.523 -4.173 1.00 98.38 81 GLN A C 1
ATOM 616 O O . GLN A 1 81 ? -4.198 2.892 -3.215 1.00 98.38 81 GLN A O 1
ATOM 621 N N . ILE A 1 82 ? -4.327 2.040 -5.292 1.00 97.94 82 ILE A N 1
ATOM 622 C CA . ILE A 1 82 ? -2.904 1.730 -5.440 1.00 97.94 82 ILE A CA 1
ATOM 623 C C . ILE A 1 82 ? -2.193 2.860 -6.188 1.00 97.94 82 ILE A C 1
ATOM 625 O O . ILE A 1 82 ? -2.433 3.113 -7.364 1.00 97.94 82 ILE A O 1
ATOM 629 N N . PHE A 1 83 ? -1.247 3.505 -5.511 1.00 96.12 83 PHE A N 1
ATOM 630 C CA . PHE A 1 83 ? -0.396 4.549 -6.069 1.00 96.12 83 PHE A CA 1
ATOM 631 C C . PHE A 1 83 ? 1.029 4.013 -6.188 1.00 96.12 83 PHE A C 1
ATOM 633 O O . PHE A 1 83 ? 1.746 3.872 -5.198 1.00 96.12 83 PHE A O 1
ATOM 640 N N . ARG A 1 84 ? 1.442 3.690 -7.416 1.00 93.94 84 ARG A N 1
ATOM 641 C CA . ARG A 1 84 ? 2.806 3.247 -7.737 1.00 93.94 84 ARG A CA 1
ATOM 642 C C . ARG A 1 84 ? 3.638 4.477 -8.080 1.00 93.94 84 ARG A C 1
ATOM 644 O O . ARG A 1 84 ? 3.371 5.137 -9.081 1.00 93.94 84 ARG A O 1
ATOM 651 N N . ILE A 1 85 ? 4.602 4.816 -7.231 1.00 90.88 85 ILE A N 1
ATOM 652 C CA . ILE A 1 85 ? 5.398 6.031 -7.399 1.00 90.88 85 ILE A CA 1
ATOM 653 C C . ILE A 1 85 ? 6.522 5.790 -8.394 1.00 90.88 85 ILE A C 1
ATOM 655 O O . ILE A 1 85 ? 7.401 4.951 -8.194 1.00 90.88 85 ILE A O 1
ATOM 659 N N . ASP A 1 86 ? 6.520 6.605 -9.443 1.00 86.38 86 ASP A N 1
ATOM 660 C CA . ASP A 1 86 ? 7.701 6.885 -10.239 1.00 86.38 86 ASP A CA 1
ATOM 661 C C . ASP A 1 86 ? 7.995 8.384 -10.147 1.00 86.38 86 ASP A C 1
ATOM 663 O O . ASP A 1 86 ? 7.255 9.223 -10.665 1.00 86.38 86 ASP A O 1
ATOM 667 N N . HIS A 1 87 ? 9.081 8.738 -9.458 1.00 80.81 87 HIS A N 1
ATOM 668 C CA . HIS A 1 87 ? 9.451 10.134 -9.233 1.00 80.81 87 HIS A CA 1
ATOM 669 C C . HIS A 1 87 ? 9.774 10.899 -10.526 1.00 80.81 87 HIS A C 1
ATOM 671 O O . HIS A 1 87 ? 9.844 12.127 -10.495 1.00 80.81 87 HIS A O 1
ATOM 677 N N . PHE A 1 88 ? 9.985 10.223 -11.662 1.00 76.94 88 PHE A N 1
ATOM 678 C CA . PHE A 1 88 ? 10.129 10.908 -12.946 1.00 76.94 88 PHE A CA 1
ATOM 679 C C . PHE A 1 88 ? 8.814 11.541 -13.409 1.00 76.94 88 PHE A C 1
ATOM 681 O O . PHE A 1 88 ? 8.853 12.626 -13.985 1.00 76.94 88 PHE A O 1
ATOM 688 N N . LEU A 1 89 ? 7.665 10.930 -13.099 1.00 75.50 89 LEU A N 1
ATOM 689 C CA . LEU A 1 89 ? 6.341 11.443 -13.478 1.00 75.50 89 LEU A CA 1
ATOM 690 C C . LEU A 1 89 ? 5.938 12.704 -12.695 1.00 75.50 89 LEU A C 1
ATOM 692 O O . LEU A 1 89 ? 5.036 13.428 -13.104 1.00 75.50 89 LEU A O 1
ATOM 696 N N . GLY A 1 90 ? 6.619 12.990 -11.582 1.00 72.56 90 GLY A N 1
ATOM 697 C CA . GLY A 1 90 ? 6.425 14.208 -10.791 1.00 72.56 90 GLY A CA 1
ATOM 698 C C . GLY A 1 90 ? 7.239 15.417 -11.264 1.00 72.56 90 GLY A C 1
ATOM 699 O O . GLY A 1 90 ? 7.144 16.476 -10.651 1.00 72.56 90 GLY A O 1
ATOM 700 N N . LYS A 1 91 ? 8.069 15.281 -12.306 1.00 79.19 91 LYS A N 1
ATOM 701 C CA . LYS A 1 91 ? 8.907 16.380 -12.812 1.00 79.19 91 LYS A CA 1
ATOM 702 C C . LYS A 1 91 ? 8.137 17.221 -13.833 1.00 79.19 91 LYS A C 1
ATOM 704 O O . LYS A 1 91 ? 7.492 16.659 -14.717 1.00 79.19 91 LYS A O 1
ATOM 709 N N . GLU A 1 92 ? 8.284 18.548 -13.770 1.00 71.69 92 GLU A N 1
ATOM 710 C CA . GLU A 1 92 ? 7.591 19.505 -14.660 1.00 71.69 92 GLU A CA 1
ATOM 711 C C . GLU A 1 92 ? 7.660 19.135 -16.155 1.00 71.69 92 GLU A C 1
ATOM 713 O O . GLU A 1 92 ? 6.619 19.155 -16.812 1.00 71.69 92 GLU A O 1
ATOM 718 N N . PRO A 1 93 ? 8.810 18.706 -16.723 1.00 68.25 93 PRO A N 1
ATOM 719 C CA . PRO A 1 93 ? 8.861 18.355 -18.141 1.00 68.25 93 PRO A CA 1
ATOM 720 C C . PRO A 1 93 ? 7.990 17.148 -18.506 1.00 68.25 93 PRO A C 1
ATOM 722 O O . PRO A 1 93 ? 7.450 17.108 -19.605 1.00 68.25 93 PRO A O 1
ATOM 725 N N . ALA A 1 94 ? 7.837 16.173 -17.603 1.00 70.00 94 ALA A N 1
ATOM 726 C CA . ALA A 1 94 ? 7.015 14.988 -17.847 1.00 70.00 94 ALA A CA 1
ATOM 727 C C . ALA A 1 94 ? 5.517 15.322 -17.801 1.00 70.00 94 ALA A C 1
ATOM 729 O O . ALA A 1 94 ? 4.749 14.804 -18.607 1.00 70.00 94 ALA A O 1
ATOM 730 N N . GLN A 1 95 ? 5.109 16.225 -16.904 1.00 67.12 95 GLN A N 1
ATOM 731 C CA . GLN A 1 95 ? 3.725 16.705 -16.827 1.00 67.12 95 GLN A CA 1
ATOM 732 C C . GLN A 1 95 ? 3.342 17.531 -18.061 1.00 67.12 95 GLN A C 1
ATOM 734 O O . GLN A 1 95 ? 2.229 17.402 -18.568 1.00 67.12 95 GLN A O 1
ATOM 739 N N . ASN A 1 96 ? 4.286 18.311 -18.594 1.00 68.06 96 ASN A N 1
ATOM 740 C CA . ASN A 1 96 ? 4.063 19.143 -19.772 1.00 68.06 96 ASN A CA 1
ATOM 741 C C . ASN A 1 96 ? 3.818 18.340 -21.061 1.00 68.06 96 ASN A C 1
ATOM 743 O O . ASN A 1 96 ? 3.175 18.866 -21.959 1.00 68.06 96 ASN A O 1
ATOM 747 N N . ILE A 1 97 ? 4.246 17.072 -21.159 1.00 72.31 97 ILE A N 1
ATOM 748 C CA . ILE A 1 97 ? 3.957 16.215 -22.331 1.00 72.31 97 ILE A CA 1
ATOM 749 C C . ILE A 1 97 ? 2.447 16.043 -22.551 1.00 72.31 97 ILE A C 1
ATOM 751 O O . ILE A 1 97 ? 2.016 15.922 -23.687 1.00 72.31 97 ILE A O 1
ATOM 755 N N . LEU A 1 98 ? 1.646 16.033 -21.481 1.00 68.69 98 LEU A N 1
ATOM 756 C CA . LEU A 1 98 ? 0.188 15.865 -21.560 1.00 68.69 98 LEU A CA 1
ATOM 757 C C . LEU A 1 98 ? -0.563 17.185 -21.795 1.00 68.69 98 LEU A C 1
ATOM 759 O O . LEU A 1 98 ? -1.776 17.165 -21.994 1.00 68.69 98 LEU A O 1
ATOM 763 N N . ALA A 1 99 ? 0.134 18.321 -21.708 1.00 63.03 99 ALA A N 1
ATOM 764 C CA . ALA A 1 99 ? -0.437 19.653 -21.888 1.00 63.03 99 ALA A CA 1
ATOM 765 C C . ALA A 1 99 ? -0.308 20.177 -23.333 1.00 63.03 99 ALA A C 1
ATOM 767 O O . ALA A 1 99 ? -0.952 21.175 -23.664 1.00 63.03 99 ALA A O 1
ATOM 768 N N . PHE A 1 100 ? 0.506 19.520 -24.166 1.00 52.09 100 PHE A N 1
ATOM 769 C CA . PHE A 1 100 ? 0.701 19.808 -25.591 1.00 52.09 100 PHE A CA 1
ATOM 770 C C . PHE A 1 100 ? 0.111 18.691 -26.455 1.00 52.09 100 PHE A C 1
ATOM 772 O O . PHE A 1 100 ? -0.307 19.011 -27.590 1.00 52.09 100 PHE A O 1
#